Protein AF-A0A117LBX9-F1 (afdb_monomer_lite)

InterPro domains:
  IPR002033 Sec-independent periplasmic protein translocase TatC [PF00902] (20-161)
  IPR002033 Sec-independent periplasmic protein translocase TatC [PR01840] (97-123)
  IPR002033 Sec-independent periplasmic protein translocase TatC [PR01840] (148-161)
  IPR002033 Sec-independent periplasmic protein translocase TatC [PTHR30371] (17-161)

Organism: NCBI:txid1741

Foldseek 3Di:
DLVVLLVVVVVVVVVVCVVCVVVVVVVLVVQLVVQLVCVVVVVVVVCVVLVADADAPDPCQVVVLSNLLSVLVSCLVCVLVVLLVVLVNVCSNVVDDPVVSVVCSVVLNVQLVVQLVCLVPPVVSVVVVVVCVPDDPVDHDHHHSNNSSVSSSCSSVVSND

Radius of gyration: 20.51 Å; chains: 1; bounding box: 48×33×65 Å

Structure (mmCIF, N/CA/C/O backbone):
data_AF-A0A117LBX9-F1
#
_entry.id   AF-A0A117LBX9-F1
#
loop_
_atom_site.group_PDB
_atom_site.id
_atom_site.type_symbol
_atom_site.label_atom_id
_atom_site.label_alt_id
_atom_site.label_comp_id
_atom_site.label_asym_id
_atom_site.label_entity_id
_atom_site.label_seq_id
_atom_site.pdbx_PDB_ins_code
_atom_site.Cartn_x
_atom_site.Cartn_y
_atom_site.Cartn_z
_atom_site.occupancy
_atom_site.B_iso_or_equiv
_atom_site.auth_seq_id
_atom_site.auth_comp_id
_atom_site.auth_asym_id
_atom_site.auth_atom_id
_atom_site.pdbx_PDB_model_num
ATOM 1 N N . MET A 1 1 ? -15.954 19.056 31.263 1.00 54.53 1 MET A N 1
ATOM 2 C CA . MET A 1 1 ? -16.471 17.665 31.176 1.00 54.53 1 MET A CA 1
ATOM 3 C C . MET A 1 1 ? -15.780 16.839 30.076 1.00 54.53 1 MET A C 1
ATOM 5 O O . MET A 1 1 ? -15.466 15.684 30.331 1.00 54.53 1 MET A O 1
ATOM 9 N N . TYR A 1 2 ? -15.452 17.418 28.910 1.00 56.75 2 TYR A N 1
ATOM 10 C CA . TYR A 1 2 ? -14.722 16.745 27.813 1.00 56.75 2 TYR A CA 1
ATOM 11 C C . TYR A 1 2 ? -13.275 16.327 28.145 1.00 56.75 2 TYR A C 1
ATOM 13 O O . TYR A 1 2 ? -12.851 15.227 27.800 1.00 56.75 2 TYR A O 1
ATOM 21 N N . THR A 1 3 ? -12.533 17.148 28.891 1.00 60.56 3 THR A N 1
ATOM 22 C CA . THR A 1 3 ? -11.113 16.913 29.222 1.00 60.56 3 THR A CA 1
ATOM 23 C C . THR A 1 3 ? -10.873 15.650 30.059 1.00 60.56 3 THR A C 1
ATOM 25 O O . THR A 1 3 ? -9.915 14.920 29.816 1.00 60.56 3 THR A O 1
ATOM 28 N N . LYS A 1 4 ? -11.779 15.322 30.992 1.00 65.31 4 LYS A N 1
ATOM 29 C CA . LYS A 1 4 ? -11.697 14.086 31.796 1.00 65.31 4 LYS A CA 1
ATO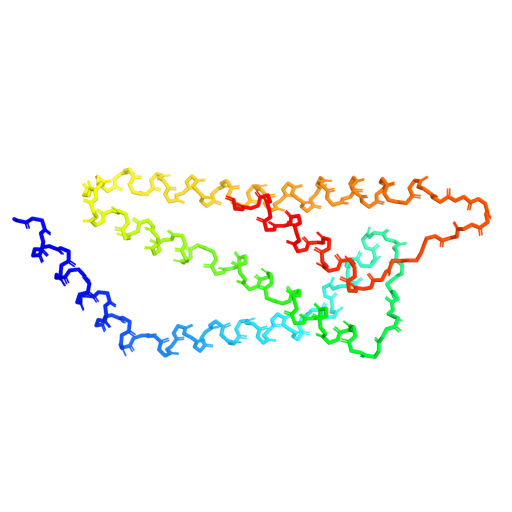M 30 C C . LYS A 1 4 ? -11.958 12.822 30.964 1.00 65.31 4 LYS A C 1
ATOM 32 O O . LYS A 1 4 ? -11.272 11.825 31.162 1.00 65.31 4 LYS A O 1
ATOM 37 N N . LYS A 1 5 ? -12.886 12.874 29.998 1.00 65.12 5 LYS A N 1
ATOM 38 C CA . LYS A 1 5 ? -13.169 11.761 29.069 1.00 65.12 5 LYS A CA 1
ATOM 39 C C . LYS A 1 5 ? -11.981 11.469 28.145 1.00 65.12 5 LYS A C 1
ATOM 41 O O . LYS A 1 5 ? -11.624 10.308 27.960 1.00 65.12 5 LYS A O 1
ATOM 46 N N . ILE A 1 6 ? -11.337 12.518 27.629 1.00 63.75 6 ILE A N 1
ATOM 47 C CA . ILE A 1 6 ? -10.141 12.413 26.778 1.00 63.75 6 ILE A CA 1
ATOM 48 C C . ILE A 1 6 ? -8.962 11.822 27.567 1.00 63.75 6 ILE A C 1
ATOM 50 O O . ILE A 1 6 ? -8.313 10.893 27.096 1.00 63.75 6 ILE A O 1
ATOM 54 N N . ALA A 1 7 ? -8.728 12.282 28.800 1.00 69.69 7 ALA A N 1
ATOM 55 C CA . ALA A 1 7 ? -7.661 11.752 29.652 1.00 69.69 7 ALA A CA 1
ATOM 56 C C . ALA A 1 7 ? -7.882 10.276 30.037 1.00 69.69 7 ALA A C 1
ATOM 58 O O . ALA A 1 7 ? -6.943 9.481 30.044 1.00 69.69 7 ALA A O 1
ATOM 59 N N . GLN A 1 8 ? -9.125 9.885 30.331 1.00 68.00 8 GLN A N 1
ATOM 60 C CA . GLN A 1 8 ? -9.464 8.509 30.701 1.00 68.00 8 GLN A CA 1
ATOM 61 C C . GLN A 1 8 ? -9.344 7.543 29.515 1.00 68.00 8 GLN A C 1
ATOM 63 O O . GLN A 1 8 ? -8.858 6.424 29.671 1.00 68.00 8 GLN A O 1
ATOM 68 N N . SER A 1 9 ? -9.705 8.007 28.323 1.00 60.06 9 SER A N 1
ATOM 69 C CA . SER A 1 9 ? -9.455 7.322 27.059 1.00 60.06 9 SER A CA 1
ATOM 70 C C . SER A 1 9 ? -7.975 7.141 26.755 1.00 60.06 9 SER A C 1
ATOM 72 O O . SER A 1 9 ? -7.548 6.022 26.490 1.00 60.06 9 SER A O 1
ATOM 74 N N . LEU A 1 10 ? -7.189 8.222 26.833 1.00 69.06 10 LEU A N 1
ATOM 75 C CA . LEU A 1 10 ? -5.745 8.179 26.611 1.00 69.06 10 LEU A CA 1
ATOM 76 C C . LEU A 1 10 ? -5.097 7.174 27.557 1.00 69.06 10 LEU A C 1
ATOM 78 O O . LEU A 1 10 ? -4.270 6.377 27.130 1.00 69.06 10 LEU A O 1
ATOM 82 N N . LYS A 1 11 ? -5.537 7.146 28.819 1.00 68.62 11 LYS A N 1
ATOM 83 C CA . LYS A 1 11 ? -5.081 6.182 29.824 1.00 68.62 11 LYS A CA 1
ATOM 84 C C . LYS A 1 11 ? -5.503 4.744 29.493 1.00 68.62 11 LYS A C 1
ATOM 86 O O . LYS A 1 11 ? -4.710 3.825 29.691 1.00 68.62 11 LYS A O 1
ATOM 91 N N . TYR A 1 12 ? -6.708 4.531 28.962 1.00 67.00 12 TYR A N 1
ATOM 92 C CA . TYR A 1 12 ? -7.168 3.213 28.507 1.00 67.00 12 TYR A CA 1
ATOM 93 C C . TYR A 1 12 ? -6.388 2.731 27.273 1.00 67.00 12 TYR A C 1
ATOM 95 O O . TYR A 1 12 ? -5.887 1.612 27.264 1.00 67.00 12 TYR A O 1
ATOM 103 N N . LEU A 1 13 ? -6.182 3.595 26.277 1.00 64.31 13 LEU A N 1
ATOM 104 C CA . LEU A 1 13 ? -5.343 3.335 25.103 1.00 64.31 13 LEU A CA 1
ATOM 105 C C . LEU A 1 13 ? -3.898 3.008 25.500 1.00 64.31 13 LEU A C 1
ATOM 107 O O . LEU A 1 13 ? -3.370 1.994 25.051 1.00 64.31 13 LEU A O 1
ATOM 111 N N . LEU A 1 14 ? -3.294 3.796 26.397 1.00 69.00 14 LEU A N 1
ATOM 112 C CA . LEU A 1 14 ? -1.942 3.566 26.925 1.00 69.00 14 LEU A CA 1
ATOM 113 C C . LEU A 1 14 ? -1.822 2.239 27.673 1.00 69.00 14 LEU A C 1
ATOM 115 O O . LEU A 1 14 ? -0.844 1.520 27.491 1.00 69.00 14 LEU A O 1
ATOM 119 N N . THR A 1 15 ? -2.795 1.893 28.518 1.00 64.38 15 THR A N 1
ATOM 120 C CA . THR A 1 15 ? -2.762 0.643 29.299 1.00 64.38 15 THR A CA 1
ATOM 121 C C . THR A 1 15 ? -3.036 -0.590 28.439 1.00 64.38 15 THR A C 1
ATOM 123 O O . THR A 1 15 ? -2.386 -1.620 28.635 1.00 64.38 15 THR A O 1
ATOM 126 N N . PHE A 1 16 ? -3.925 -0.480 27.448 1.00 62.28 16 PHE A N 1
ATOM 127 C CA . PHE A 1 16 ? -4.193 -1.534 26.469 1.00 62.28 16 PHE A CA 1
ATOM 128 C C . PHE A 1 16 ? -2.976 -1.778 25.567 1.00 62.28 16 PHE A C 1
ATOM 130 O O . PHE A 1 16 ? -2.567 -2.928 25.375 1.00 62.28 16 PHE A O 1
ATOM 137 N N . TRP A 1 17 ? -2.327 -0.701 25.106 1.00 62.88 17 TRP A N 1
ATOM 138 C CA . TRP A 1 17 ? -1.042 -0.779 24.413 1.00 62.88 17 TRP A CA 1
ATOM 139 C C . TRP A 1 17 ? 0.036 -1.389 25.313 1.00 62.88 17 TRP A C 1
ATOM 141 O O . TRP A 1 17 ? 0.691 -2.330 24.897 1.00 62.88 17 TRP A O 1
ATOM 151 N N . LYS A 1 18 ? 0.198 -0.983 26.574 1.00 68.38 18 LYS A N 1
ATOM 152 C CA . LYS A 1 18 ? 1.304 -1.483 27.416 1.00 68.38 18 LYS A CA 1
ATOM 153 C C . LYS A 1 18 ? 1.309 -3.010 27.621 1.00 68.38 18 LYS A C 1
ATOM 155 O O . LYS A 1 18 ? 2.381 -3.589 27.751 1.00 68.38 18 LYS A O 1
ATOM 160 N N . LYS A 1 19 ? 0.139 -3.668 27.634 1.00 67.38 19 LYS A N 1
ATOM 161 C CA . LYS A 1 19 ? 0.033 -5.134 27.808 1.00 67.38 19 LYS A CA 1
ATOM 162 C C . LYS A 1 19 ? 0.061 -5.937 26.504 1.00 67.38 19 LYS A C 1
ATOM 164 O O . LYS A 1 19 ? 0.582 -7.046 26.512 1.00 67.38 19 LYS A O 1
ATOM 169 N N . LYS A 1 20 ? -0.509 -5.426 25.405 1.00 75.38 20 LYS A N 1
ATOM 170 C CA . LYS A 1 20 ? -0.600 -6.162 24.124 1.00 75.38 20 LYS A CA 1
ATOM 171 C C . LYS A 1 20 ? 0.299 -5.616 23.011 1.00 75.38 20 LYS A C 1
ATOM 173 O O . LYS A 1 20 ? 0.433 -6.282 21.991 1.00 75.38 20 LYS A O 1
ATOM 178 N N . SER A 1 21 ? 0.942 -4.463 23.204 1.00 76.38 21 SER A N 1
ATOM 179 C CA . SER A 1 21 ? 1.820 -3.826 22.207 1.00 76.38 21 SER A CA 1
ATOM 180 C C . SER A 1 21 ? 2.939 -4.757 21.772 1.00 76.38 21 SER A C 1
ATOM 182 O O . SER A 1 21 ? 3.157 -4.899 20.579 1.00 76.38 21 SER A O 1
ATOM 184 N N . PHE A 1 22 ? 3.574 -5.474 22.704 1.00 82.94 22 PHE A N 1
ATOM 185 C CA . PHE A 1 22 ? 4.650 -6.398 22.350 1.00 82.94 22 PHE A CA 1
ATOM 186 C C . PHE A 1 22 ? 4.182 -7.507 21.394 1.00 82.94 22 PHE A C 1
ATOM 188 O O . PHE A 1 22 ? 4.845 -7.777 20.400 1.00 82.94 22 PHE A O 1
ATOM 195 N N . LEU A 1 23 ? 3.004 -8.095 21.639 1.00 86.25 23 LEU A N 1
ATOM 196 C CA . LEU A 1 23 ? 2.432 -9.131 20.770 1.00 86.25 23 LEU A CA 1
ATOM 197 C C . LEU A 1 23 ? 2.026 -8.574 19.400 1.00 86.25 23 LEU A C 1
ATOM 199 O O . LEU A 1 23 ? 2.263 -9.217 18.384 1.00 86.25 23 LEU A O 1
ATOM 203 N N . ILE A 1 24 ? 1.433 -7.378 19.368 1.00 87.19 24 ILE A N 1
ATOM 204 C CA . ILE A 1 24 ? 1.018 -6.708 18.127 1.00 87.19 24 ILE A CA 1
ATOM 205 C C . ILE A 1 24 ? 2.245 -6.333 17.285 1.00 87.19 24 ILE A C 1
ATOM 207 O O . ILE A 1 24 ? 2.277 -6.586 16.084 1.00 87.19 24 ILE A O 1
ATOM 211 N N . LEU A 1 25 ? 3.277 -5.782 17.924 1.00 88.50 25 LEU A N 1
ATOM 212 C CA . LEU A 1 25 ? 4.541 -5.435 17.287 1.00 88.50 25 LEU A CA 1
ATOM 213 C C . LEU A 1 25 ? 5.230 -6.687 16.733 1.00 88.50 25 LEU A C 1
ATOM 215 O O . LEU A 1 25 ? 5.642 -6.696 15.577 1.00 88.50 25 LEU A O 1
ATOM 219 N N . PHE A 1 26 ? 5.301 -7.758 17.527 1.00 92.38 26 PHE A N 1
ATOM 220 C CA . PHE A 1 26 ? 5.864 -9.034 17.093 1.00 92.38 26 PHE A CA 1
ATOM 221 C C . PHE A 1 26 ? 5.096 -9.622 15.903 1.00 92.38 26 PHE A C 1
ATOM 223 O O . PHE A 1 26 ? 5.712 -10.085 14.946 1.00 92.38 26 PHE A O 1
ATOM 230 N N . PHE A 1 27 ? 3.762 -9.548 15.918 1.00 93.06 27 PHE A N 1
ATOM 231 C CA . PHE A 1 27 ? 2.928 -9.976 14.797 1.00 93.06 27 PHE A CA 1
ATOM 232 C C . PHE A 1 27 ? 3.233 -9.183 13.518 1.00 93.06 27 PHE A C 1
ATOM 234 O O . PHE A 1 27 ? 3.443 -9.786 12.469 1.00 93.06 27 PHE A O 1
ATOM 241 N N . PHE A 1 28 ? 3.332 -7.852 13.597 1.00 92.75 28 PHE A N 1
ATOM 242 C CA . PHE A 1 28 ? 3.662 -7.020 12.434 1.00 92.75 28 PHE A CA 1
ATOM 243 C C . PHE A 1 28 ? 5.079 -7.251 11.911 1.00 92.75 28 PHE A C 1
ATOM 245 O O . PHE A 1 28 ? 5.275 -7.300 10.700 1.00 92.75 28 PHE A O 1
ATOM 252 N N . ILE A 1 29 ? 6.052 -7.446 12.802 1.00 94.69 29 ILE A N 1
ATOM 253 C CA . ILE A 1 29 ? 7.430 -7.783 12.425 1.00 94.69 29 ILE A CA 1
ATOM 254 C C . ILE A 1 29 ? 7.477 -9.150 11.739 1.00 94.69 29 ILE A C 1
ATOM 256 O O . ILE A 1 29 ? 8.090 -9.282 10.683 1.00 94.69 29 ILE A O 1
ATOM 260 N N . SER A 1 30 ? 6.794 -10.150 12.296 1.00 95.69 30 SER A N 1
ATOM 261 C CA . SER A 1 30 ? 6.698 -11.488 11.705 1.00 95.69 30 SER A CA 1
ATOM 262 C C . SER A 1 30 ? 6.063 -11.444 10.311 1.00 95.69 30 SER A C 1
ATOM 264 O O . SER A 1 30 ? 6.598 -12.010 9.359 1.00 95.69 30 SER A O 1
ATOM 266 N N . LEU A 1 31 ? 4.975 -10.686 10.159 1.00 96.06 31 LEU A N 1
ATOM 267 C CA . LEU A 1 31 ? 4.284 -10.492 8.887 1.00 96.06 31 LEU A CA 1
ATOM 268 C C . LEU A 1 31 ? 5.164 -9.767 7.855 1.00 96.06 31 LEU A C 1
ATOM 270 O O . LEU A 1 31 ? 5.229 -10.187 6.700 1.00 96.06 31 LEU A O 1
ATOM 274 N N . TYR A 1 32 ? 5.909 -8.745 8.283 1.00 96.62 32 TYR A N 1
ATOM 275 C CA . TYR A 1 32 ? 6.889 -8.055 7.444 1.00 96.62 32 TYR A CA 1
ATOM 276 C C . TYR A 1 32 ? 8.005 -8.984 6.960 1.00 96.62 32 TYR A C 1
ATOM 278 O O . TYR A 1 32 ? 8.328 -8.990 5.772 1.00 96.62 32 TYR A O 1
ATOM 286 N N . ILE A 1 33 ? 8.566 -9.802 7.855 1.00 96.88 33 ILE A N 1
ATOM 287 C CA . ILE A 1 33 ? 9.603 -10.785 7.514 1.00 96.88 33 ILE A CA 1
ATOM 288 C C . ILE A 1 33 ? 9.046 -11.836 6.544 1.00 96.88 33 ILE A C 1
ATOM 290 O O . ILE A 1 33 ? 9.710 -12.177 5.565 1.00 96.88 33 ILE A O 1
ATOM 294 N N . GLY A 1 34 ? 7.812 -12.299 6.762 1.00 96.25 34 GLY A N 1
ATOM 295 C CA . GLY A 1 34 ? 7.119 -13.209 5.849 1.00 96.25 34 GLY A CA 1
ATOM 296 C C . GLY A 1 34 ? 6.992 -12.629 4.439 1.00 96.25 34 GLY A C 1
ATOM 297 O O . GLY A 1 34 ? 7.351 -13.289 3.464 1.00 96.25 34 GLY A O 1
ATOM 298 N N . PHE A 1 35 ? 6.570 -11.367 4.315 1.00 96.62 35 PHE A N 1
ATOM 299 C CA . PHE A 1 35 ? 6.506 -10.698 3.013 1.00 96.62 35 PHE A CA 1
ATOM 300 C C . PHE A 1 35 ? 7.875 -10.411 2.404 1.00 96.62 35 PHE A C 1
ATOM 302 O O . PHE A 1 35 ? 8.010 -10.457 1.184 1.00 96.62 35 PHE A O 1
ATOM 309 N N . PHE A 1 36 ? 8.896 -10.146 3.217 1.00 96.50 36 PHE A N 1
ATOM 310 C CA . PHE A 1 36 ? 10.264 -9.987 2.732 1.00 96.50 36 PHE A CA 1
ATOM 311 C C . PHE A 1 36 ? 10.774 -11.280 2.085 1.00 96.50 36 PHE A C 1
ATOM 313 O O . PHE A 1 36 ? 11.257 -11.249 0.954 1.00 96.50 36 PHE A O 1
ATOM 320 N N . LEU A 1 37 ? 10.566 -12.426 2.738 1.00 95.12 37 LEU A N 1
ATOM 321 C CA . LEU A 1 37 ? 10.902 -13.750 2.198 1.00 95.12 37 LEU A CA 1
ATOM 322 C C . LEU A 1 37 ? 10.073 -14.108 0.953 1.00 95.12 37 LEU A C 1
ATOM 324 O O . LEU A 1 37 ? 10.581 -14.751 0.037 1.00 95.12 37 LEU A O 1
ATOM 328 N N . ALA A 1 38 ? 8.811 -13.673 0.898 1.00 94.69 38 ALA A N 1
ATOM 329 C CA . ALA A 1 38 ? 7.927 -13.893 -0.247 1.00 94.69 38 ALA A CA 1
ATOM 330 C C . ALA A 1 38 ? 8.195 -12.937 -1.427 1.00 94.69 38 ALA A C 1
ATOM 332 O O . ALA A 1 38 ? 7.840 -13.250 -2.565 1.00 94.69 38 ALA A O 1
ATOM 333 N N . SER A 1 39 ? 8.821 -11.782 -1.181 1.00 92.88 39 SER A N 1
ATOM 334 C CA . SER A 1 39 ? 9.035 -10.732 -2.182 1.00 92.88 39 SER A CA 1
ATOM 335 C C . SER A 1 39 ? 9.701 -11.199 -3.485 1.00 92.88 39 SER A C 1
ATOM 337 O O . SER A 1 39 ? 9.157 -10.847 -4.535 1.00 92.88 39 SER A O 1
ATOM 339 N N . PRO A 1 40 ? 10.775 -12.025 -3.504 1.00 92.25 40 PRO A N 1
ATOM 340 C CA . PRO A 1 40 ? 11.352 -12.495 -4.765 1.00 92.25 40 PRO A CA 1
ATOM 341 C C . PRO A 1 40 ? 10.366 -13.340 -5.584 1.00 92.25 40 PRO A C 1
ATOM 343 O O . PRO A 1 40 ? 10.309 -13.198 -6.803 1.00 92.25 40 PRO A O 1
ATOM 346 N N . TYR A 1 41 ? 9.542 -14.168 -4.935 1.00 93.31 41 TYR A N 1
ATOM 347 C CA . TYR A 1 41 ? 8.544 -15.002 -5.613 1.00 93.31 41 TYR A CA 1
ATOM 348 C C . TYR A 1 41 ? 7.421 -14.159 -6.220 1.00 93.31 41 TYR A C 1
ATOM 350 O O . TYR A 1 41 ? 7.026 -14.375 -7.365 1.00 93.31 41 TYR A O 1
ATOM 358 N N . ILE A 1 42 ? 6.938 -13.165 -5.470 1.00 92.31 42 ILE A N 1
ATOM 359 C CA . ILE A 1 42 ? 5.877 -12.259 -5.926 1.00 92.31 42 ILE A CA 1
ATOM 360 C C . ILE A 1 42 ? 6.386 -11.384 -7.076 1.00 92.31 42 ILE A C 1
ATOM 362 O O . ILE A 1 42 ? 5.697 -11.220 -8.080 1.00 92.31 42 ILE A O 1
ATOM 366 N N . LEU A 1 43 ? 7.601 -10.846 -6.970 1.00 91.56 43 LEU A N 1
ATOM 367 C CA . LEU A 1 43 ? 8.194 -10.031 -8.030 1.00 91.56 43 LEU A CA 1
ATOM 368 C C . LEU A 1 43 ? 8.472 -10.861 -9.287 1.00 91.56 43 LEU A C 1
ATOM 370 O O . LEU A 1 43 ? 8.208 -10.377 -10.384 1.00 91.56 43 LEU A O 1
ATOM 374 N N . ASN A 1 44 ? 8.891 -12.122 -9.151 1.00 92.00 44 ASN A N 1
ATOM 375 C CA . ASN A 1 44 ? 9.007 -13.032 -10.291 1.00 92.00 44 ASN A CA 1
ATOM 376 C C . ASN A 1 44 ? 7.641 -13.303 -10.953 1.00 92.00 44 ASN A C 1
ATOM 378 O O . ASN A 1 44 ? 7.517 -13.283 -12.176 1.00 92.00 44 ASN A O 1
ATOM 382 N N . PHE A 1 45 ? 6.580 -13.478 -10.163 1.00 91.19 45 PHE A N 1
ATOM 383 C CA . PHE A 1 45 ? 5.219 -13.595 -10.695 1.00 91.19 45 PHE A CA 1
ATOM 384 C C . PHE A 1 45 ? 4.783 -12.334 -11.468 1.00 91.19 45 PHE A C 1
ATOM 386 O O . PHE A 1 45 ? 4.220 -12.430 -12.564 1.00 91.19 45 PHE A O 1
ATOM 393 N N . LEU A 1 46 ? 5.093 -11.140 -10.949 1.00 88.75 46 LEU A N 1
ATOM 394 C CA . LEU A 1 46 ? 4.828 -9.875 -11.646 1.00 88.75 46 LEU A CA 1
ATOM 395 C C . LEU A 1 46 ? 5.656 -9.744 -12.931 1.00 88.75 46 LEU A C 1
ATOM 397 O O . LEU A 1 46 ? 5.136 -9.264 -13.937 1.00 88.75 46 LEU A O 1
ATOM 401 N N . GLN A 1 47 ? 6.897 -10.234 -12.930 1.00 89.12 47 GLN A N 1
ATOM 402 C CA . GLN A 1 47 ? 7.760 -10.276 -14.110 1.00 89.12 47 GLN A CA 1
ATOM 403 C C . GLN A 1 47 ? 7.091 -11.035 -15.267 1.00 89.12 47 GLN A C 1
ATOM 405 O O . GLN A 1 47 ? 7.032 -10.544 -16.397 1.00 89.12 47 GLN A O 1
ATOM 410 N N . HIS A 1 48 ? 6.522 -12.208 -14.974 1.00 87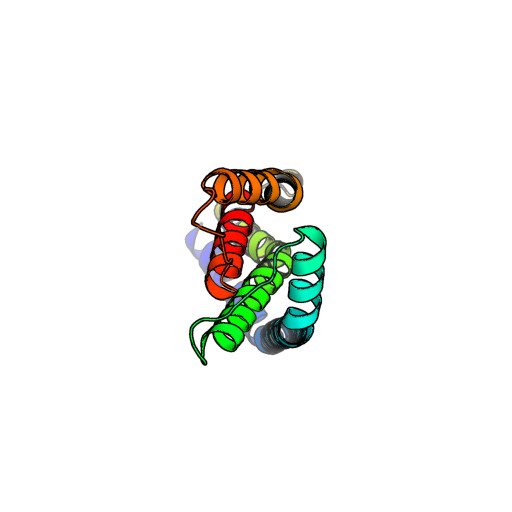.62 48 HIS A N 1
ATOM 411 C CA . HIS A 1 48 ? 5.779 -13.003 -15.954 1.00 87.62 48 HIS A CA 1
ATOM 412 C C . HIS A 1 48 ? 4.476 -12.330 -16.393 1.00 87.62 48 HIS A C 1
ATOM 414 O O . HIS A 1 48 ? 4.157 -12.338 -17.581 1.00 87.62 48 HIS A O 1
ATOM 420 N N . THR A 1 49 ? 3.758 -11.709 -15.457 1.00 87.25 49 THR A N 1
ATOM 421 C CA . THR A 1 49 ? 2.475 -11.039 -15.726 1.00 87.25 49 THR A CA 1
ATOM 422 C C . THR A 1 49 ? 2.631 -9.877 -16.710 1.00 87.25 49 THR A C 1
ATOM 424 O O . THR A 1 49 ? 1.816 -9.718 -17.616 1.00 87.25 49 THR A O 1
ATOM 427 N N . TYR A 1 50 ? 3.693 -9.081 -16.567 1.00 83.56 50 TYR A N 1
ATOM 428 C CA . TYR A 1 50 ? 3.950 -7.930 -17.439 1.00 83.56 50 TYR A CA 1
ATOM 429 C C . TYR A 1 50 ? 4.851 -8.252 -18.640 1.00 83.56 50 TYR A C 1
ATOM 431 O O . TYR A 1 50 ? 5.064 -7.384 -19.486 1.00 83.56 50 TYR A O 1
ATOM 439 N N . GLN A 1 51 ? 5.366 -9.485 -18.739 1.00 83.75 51 GLN A N 1
ATOM 440 C CA . GLN A 1 51 ? 6.310 -9.923 -19.777 1.00 83.75 51 GLN A CA 1
ATOM 441 C C . GLN A 1 51 ? 7.560 -9.028 -19.891 1.00 83.75 51 GLN A C 1
ATOM 443 O O . GLN A 1 51 ? 8.134 -8.884 -20.968 1.00 83.75 51 GLN A O 1
ATOM 448 N N . GLN A 1 52 ? 7.990 -8.414 -18.787 1.00 83.06 52 GLN A N 1
ATOM 449 C CA . GLN A 1 52 ? 9.161 -7.535 -18.746 1.00 83.06 52 GLN A CA 1
ATOM 450 C C . GLN A 1 52 ? 10.223 -8.148 -17.857 1.00 83.06 52 GLN A C 1
ATOM 452 O O . GLN A 1 52 ? 9.900 -8.581 -16.762 1.00 83.06 52 GLN A O 1
ATOM 457 N N . LYS A 1 53 ? 11.485 -8.168 -18.290 1.00 85.56 53 LYS A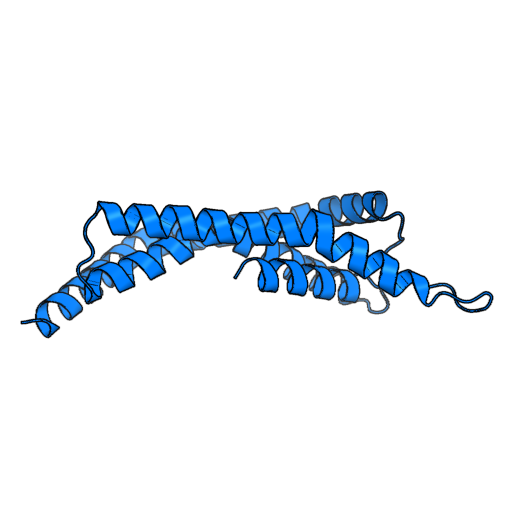 N 1
ATOM 458 C CA . LYS A 1 53 ? 12.591 -8.623 -17.436 1.00 85.56 53 LYS A CA 1
ATOM 459 C C . LYS A 1 53 ? 13.004 -7.496 -16.497 1.00 85.56 53 LYS A C 1
ATOM 461 O O . LYS A 1 53 ? 13.285 -6.391 -16.958 1.00 85.56 53 LYS A O 1
ATOM 466 N N . PHE A 1 54 ? 13.075 -7.787 -15.201 1.00 88.75 54 PHE A N 1
ATOM 467 C CA . PHE A 1 54 ? 13.628 -6.844 -14.237 1.00 88.75 54 PHE A CA 1
ATOM 468 C C . PHE A 1 54 ? 15.145 -6.976 -14.187 1.00 88.75 54 PHE A C 1
ATOM 470 O O . PHE A 1 54 ? 15.685 -8.071 -14.033 1.00 88.75 54 PHE A O 1
ATOM 477 N N . VAL A 1 55 ? 15.824 -5.842 -14.313 1.00 90.38 55 VAL A N 1
ATOM 478 C CA . VAL A 1 55 ? 17.279 -5.722 -14.169 1.00 90.38 55 VAL A CA 1
ATOM 479 C C . VAL A 1 55 ? 17.605 -4.854 -12.963 1.00 90.38 55 VAL A C 1
ATOM 481 O O . VAL A 1 55 ? 16.774 -4.084 -12.489 1.00 90.38 55 VAL A O 1
ATOM 484 N N . PHE A 1 56 ? 18.812 -4.986 -12.436 1.00 90.62 56 PHE A N 1
ATOM 485 C CA . PHE A 1 56 ? 19.320 -4.126 -11.375 1.00 90.62 56 PHE A CA 1
ATOM 486 C C . PHE A 1 56 ? 20.617 -3.478 -11.848 1.00 90.62 56 PHE A C 1
ATOM 488 O O . PHE A 1 56 ? 21.434 -4.114 -12.513 1.00 90.62 56 PHE A O 1
ATOM 495 N N . TYR A 1 57 ? 20.792 -2.208 -11.509 1.00 89.62 57 TYR A N 1
ATOM 496 C CA . TYR A 1 57 ? 21.959 -1.410 -11.879 1.00 89.62 57 TYR A CA 1
ATOM 497 C C . TYR A 1 57 ? 22.937 -1.253 -10.712 1.00 89.62 57 TYR A C 1
ATOM 499 O O . TYR A 1 57 ? 24.102 -0.931 -10.921 1.00 89.62 57 TYR A O 1
ATOM 507 N N . SER A 1 58 ? 22.478 -1.493 -9.480 1.00 91.25 58 SER A N 1
ATOM 508 C CA . SER A 1 58 ? 23.301 -1.437 -8.267 1.00 91.25 58 SER A CA 1
ATOM 509 C C . SER A 1 58 ? 23.213 -2.730 -7.460 1.00 91.25 58 SER A C 1
ATOM 511 O O . SER A 1 58 ? 22.155 -3.351 -7.376 1.00 91.25 58 SER A O 1
ATOM 513 N N . LEU A 1 59 ? 24.299 -3.089 -6.768 1.00 88.62 59 LEU A N 1
ATOM 514 C CA . LEU A 1 59 ? 24.345 -4.262 -5.880 1.00 88.62 59 LEU A CA 1
ATOM 515 C C . LEU A 1 59 ? 23.331 -4.183 -4.725 1.00 88.62 59 LEU A C 1
ATOM 517 O O . LEU A 1 59 ? 22.815 -5.202 -4.274 1.00 88.62 59 LEU A O 1
ATOM 521 N N . SER A 1 60 ? 23.026 -2.974 -4.24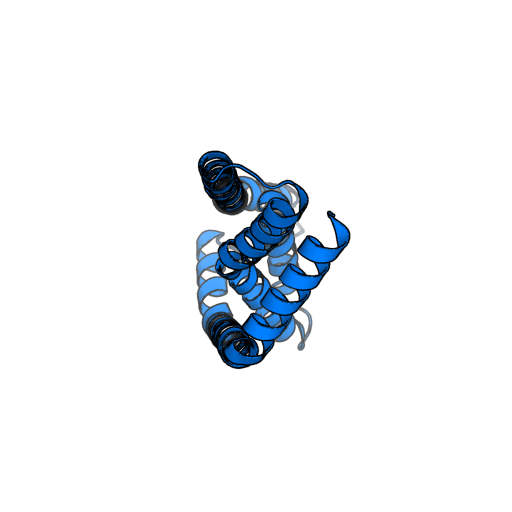7 1.00 91.38 60 SER A N 1
ATOM 522 C CA . SER A 1 60 ? 22.072 -2.731 -3.156 1.00 91.38 60 SER A CA 1
ATOM 523 C C . SER A 1 60 ? 20.609 -2.683 -3.611 1.00 91.38 60 SER A C 1
ATOM 525 O O . SER A 1 60 ? 19.692 -2.689 -2.782 1.00 91.38 60 SER A O 1
ATOM 527 N N . GLU A 1 61 ? 20.358 -2.628 -4.919 1.00 90.31 61 GLU A N 1
ATOM 528 C CA . GLU A 1 61 ? 19.024 -2.398 -5.468 1.00 90.31 61 GLU A CA 1
ATOM 529 C C . GLU A 1 61 ? 18.043 -3.545 -5.178 1.00 90.31 61 GLU A C 1
ATOM 531 O O . GLU A 1 61 ? 16.933 -3.249 -4.732 1.00 90.31 61 GLU A O 1
ATOM 536 N N . PRO A 1 62 ? 18.407 -4.837 -5.309 1.00 92.56 62 PRO A N 1
ATOM 537 C CA . PRO A 1 62 ? 17.488 -5.925 -4.976 1.00 92.56 62 PRO A CA 1
ATOM 538 C C . PRO A 1 62 ? 17.057 -5.908 -3.507 1.00 92.56 62 PRO A C 1
ATOM 540 O O . PRO A 1 62 ? 15.868 -5.972 -3.211 1.00 92.56 62 PRO A O 1
ATOM 543 N N . ILE A 1 63 ? 18.007 -5.725 -2.584 1.00 93.94 63 ILE A N 1
ATOM 544 C CA . ILE A 1 63 ? 17.730 -5.708 -1.140 1.00 93.94 63 ILE A CA 1
ATOM 545 C C . ILE A 1 63 ? 16.794 -4.547 -0.789 1.00 93.94 63 ILE A C 1
ATOM 547 O O . ILE A 1 63 ? 15.783 -4.742 -0.116 1.00 93.94 63 ILE A O 1
ATOM 551 N N . THR A 1 64 ? 17.091 -3.339 -1.273 1.00 94.44 64 THR A N 1
ATOM 552 C CA . THR A 1 64 ? 16.249 -2.158 -1.012 1.00 94.44 64 THR A CA 1
ATOM 553 C C . THR A 1 64 ? 14.866 -2.273 -1.649 1.00 94.44 64 THR A C 1
ATOM 555 O O . THR A 1 64 ? 13.880 -1.838 -1.051 1.00 94.44 64 THR A O 1
ATOM 558 N N . SER A 1 65 ? 14.770 -2.903 -2.820 1.00 95.50 65 SER A N 1
ATOM 559 C CA . SER A 1 65 ? 13.500 -3.190 -3.493 1.00 95.50 65 SER A CA 1
ATOM 560 C C . SER A 1 65 ? 12.655 -4.170 -2.686 1.00 95.50 65 SER A C 1
ATOM 562 O O . SER A 1 65 ? 11.480 -3.906 -2.448 1.00 95.50 65 SER A O 1
ATOM 564 N N . PHE A 1 66 ? 13.249 -5.258 -2.195 1.00 95.38 66 PHE A N 1
ATOM 565 C CA . PHE A 1 66 ? 12.549 -6.246 -1.374 1.00 95.38 66 PHE A CA 1
ATOM 566 C C . PHE A 1 66 ? 12.048 -5.651 -0.059 1.00 95.38 66 PHE A C 1
ATOM 568 O O . PHE A 1 66 ? 10.885 -5.854 0.276 1.00 95.38 66 PHE A O 1
ATOM 575 N N . LEU A 1 67 ? 12.872 -4.851 0.629 1.00 95.75 67 LEU A N 1
ATOM 576 C CA . LEU A 1 67 ? 12.474 -4.151 1.859 1.00 95.75 67 LEU A CA 1
ATOM 577 C C . LEU A 1 67 ? 11.291 -3.200 1.624 1.00 95.75 67 LEU A C 1
ATOM 579 O O . LEU A 1 67 ? 10.327 -3.192 2.387 1.00 95.75 67 LEU A O 1
ATOM 583 N N . LYS A 1 68 ? 11.337 -2.396 0.553 1.00 95.50 68 LYS A N 1
ATOM 584 C CA . LYS A 1 68 ? 10.238 -1.480 0.210 1.00 95.50 68 LYS A CA 1
ATOM 585 C C . LYS A 1 68 ? 8.973 -2.241 -0.162 1.00 95.50 68 LYS A C 1
ATOM 587 O O . LYS A 1 68 ? 7.896 -1.924 0.334 1.00 95.50 68 LYS A O 1
ATOM 592 N N . PHE A 1 69 ? 9.102 -3.252 -1.013 1.00 96.44 69 PHE A N 1
ATOM 593 C CA . PHE A 1 69 ? 7.971 -4.028 -1.498 1.00 96.44 69 PHE A CA 1
ATOM 594 C C . PHE A 1 69 ? 7.273 -4.778 -0.358 1.00 96.44 69 PHE A C 1
ATOM 596 O O . PHE A 1 69 ? 6.050 -4.701 -0.228 1.00 96.44 69 PHE A O 1
ATOM 603 N N . SER A 1 70 ? 8.038 -5.426 0.527 1.00 96.88 70 SER A N 1
ATOM 604 C CA . SER A 1 70 ? 7.477 -6.096 1.702 1.00 96.88 70 SER A CA 1
ATOM 605 C C . SER A 1 70 ? 6.813 -5.115 2.661 1.00 96.88 70 SER A C 1
ATOM 607 O O . SER A 1 70 ? 5.776 -5.448 3.236 1.00 96.88 70 SER A O 1
ATOM 609 N N . LEU A 1 71 ? 7.350 -3.898 2.803 1.00 96.19 71 LEU A N 1
ATOM 610 C CA . LEU A 1 71 ? 6.735 -2.844 3.609 1.00 96.19 71 LEU A CA 1
ATOM 611 C C . LEU A 1 71 ? 5.364 -2.466 3.053 1.00 96.19 71 LEU A C 1
ATOM 613 O O . LEU A 1 71 ? 4.400 -2.430 3.815 1.00 96.19 71 LEU A O 1
ATOM 617 N N . VAL A 1 72 ? 5.248 -2.242 1.743 1.00 96.38 72 VAL A N 1
ATOM 618 C CA . VAL A 1 72 ? 3.959 -1.898 1.121 1.00 96.38 72 VAL A CA 1
ATOM 619 C C . VAL A 1 72 ? 2.932 -3.006 1.329 1.00 96.38 72 VAL A C 1
ATOM 621 O O . VAL A 1 72 ? 1.837 -2.727 1.811 1.00 96.38 72 VAL A O 1
ATOM 624 N N . LEU A 1 73 ? 3.288 -4.264 1.054 1.00 96.06 73 LEU A N 1
ATOM 625 C CA . LEU A 1 73 ? 2.387 -5.402 1.282 1.00 96.06 73 LEU A CA 1
ATOM 626 C C . LEU A 1 73 ? 1.963 -5.519 2.750 1.00 96.06 73 LEU A C 1
ATOM 628 O O . LEU A 1 73 ? 0.797 -5.760 3.057 1.00 96.06 73 LEU A O 1
ATOM 632 N N . THR A 1 74 ? 2.902 -5.285 3.661 1.00 96.38 74 THR A N 1
ATOM 633 C CA . THR A 1 74 ? 2.636 -5.273 5.100 1.00 96.38 74 THR A CA 1
ATOM 634 C C . THR A 1 74 ? 1.639 -4.177 5.466 1.00 96.38 74 THR A C 1
ATOM 636 O O . THR A 1 74 ? 0.657 -4.449 6.153 1.00 96.38 74 THR A O 1
ATOM 639 N N . VAL A 1 75 ? 1.826 -2.955 4.961 1.00 95.25 75 VAL A N 1
ATOM 640 C CA . VAL A 1 75 ? 0.903 -1.834 5.191 1.00 95.25 75 VAL A CA 1
ATOM 641 C C . VAL A 1 75 ? -0.499 -2.153 4.671 1.00 95.25 75 VAL A C 1
ATOM 643 O O . VAL A 1 75 ? -1.465 -1.893 5.384 1.00 95.25 75 VAL A O 1
ATOM 646 N N . LEU A 1 76 ? -0.626 -2.778 3.496 1.00 95.75 76 LEU A N 1
ATOM 647 C CA . LEU A 1 76 ? -1.926 -3.183 2.944 1.00 95.75 76 LEU A CA 1
ATOM 648 C C . LEU A 1 76 ? -2.696 -4.142 3.863 1.00 95.75 76 LEU A C 1
ATOM 650 O O . LEU A 1 76 ? -3.917 -4.032 3.999 1.00 95.75 76 LEU A O 1
ATOM 654 N N . VAL A 1 77 ? -1.995 -5.087 4.494 1.00 95.81 77 VAL A N 1
ATOM 655 C CA . VAL A 1 77 ? -2.612 -6.057 5.413 1.00 95.81 77 VAL A CA 1
ATOM 656 C C . VAL A 1 77 ? -2.894 -5.439 6.781 1.00 95.81 77 VAL A C 1
ATOM 658 O O . VAL A 1 77 ? -3.881 -5.785 7.426 1.00 95.81 77 VAL A O 1
ATOM 661 N N . ILE A 1 78 ? -2.054 -4.507 7.231 1.00 94.94 78 ILE A N 1
ATOM 662 C CA . ILE A 1 78 ? -2.207 -3.833 8.527 1.00 94.94 78 ILE A CA 1
ATOM 663 C C . ILE A 1 78 ? -3.246 -2.700 8.463 1.00 94.94 78 ILE A C 1
ATOM 665 O O . ILE A 1 78 ? -3.810 -2.323 9.496 1.00 94.94 78 ILE A O 1
ATOM 669 N N . PHE A 1 79 ? -3.556 -2.177 7.274 1.00 95.25 79 PHE A N 1
ATOM 670 C CA . PHE A 1 79 ? -4.473 -1.053 7.083 1.00 95.25 79 PHE A CA 1
ATOM 671 C C . PHE A 1 79 ? -5.809 -1.176 7.845 1.00 95.25 79 PHE A C 1
ATOM 673 O O . PHE A 1 79 ? -6.158 -0.218 8.537 1.00 95.25 79 PHE A O 1
ATOM 680 N N . PRO A 1 80 ? -6.529 -2.320 7.859 1.00 94.62 80 PRO A N 1
ATOM 681 C CA . PRO A 1 80 ? -7.776 -2.460 8.614 1.00 94.62 80 PRO A CA 1
ATOM 682 C C . PRO A 1 80 ? -7.634 -2.193 10.106 1.00 94.62 80 PRO A C 1
ATOM 684 O O . PRO A 1 80 ? -8.557 -1.670 10.736 1.00 94.62 80 PRO A O 1
ATOM 687 N N . PHE A 1 81 ? -6.482 -2.547 10.672 1.00 92.94 81 PHE A N 1
ATOM 688 C CA . PHE A 1 81 ? -6.172 -2.314 12.073 1.00 92.94 81 PHE A CA 1
ATOM 689 C C . PHE A 1 81 ? -5.834 -0.842 12.332 1.00 92.94 81 PHE A C 1
ATOM 691 O O . PHE A 1 81 ? -6.365 -0.248 13.273 1.00 92.94 81 PHE A O 1
ATOM 698 N N . ILE A 1 82 ? -5.002 -0.230 11.478 1.00 91.81 82 ILE A N 1
ATOM 699 C CA . ILE A 1 82 ? -4.663 1.201 11.571 1.00 91.81 82 ILE A CA 1
ATOM 700 C C . ILE A 1 82 ? -5.924 2.054 11.422 1.00 91.81 82 ILE A C 1
ATOM 702 O O . ILE A 1 82 ? -6.182 2.934 12.244 1.00 91.81 82 ILE A O 1
ATOM 706 N N . PHE A 1 83 ? -6.745 1.760 10.418 1.00 94.69 83 PHE A N 1
ATOM 707 C CA . PHE A 1 83 ? -7.966 2.500 10.140 1.00 94.69 83 PHE A CA 1
ATOM 708 C C . PHE A 1 83 ? -8.979 2.377 11.281 1.00 94.69 83 PHE A C 1
ATOM 710 O O . PHE A 1 83 ? -9.566 3.377 11.694 1.00 94.69 83 PHE A O 1
ATOM 717 N N . TYR A 1 84 ? -9.118 1.182 11.870 1.00 92.38 84 TYR A N 1
ATOM 718 C CA . TYR A 1 84 ? -9.923 0.989 13.077 1.00 92.38 84 TYR A CA 1
ATOM 719 C C . TYR A 1 84 ? -9.427 1.864 14.232 1.00 92.38 84 TYR A C 1
ATOM 721 O O . TYR A 1 84 ? -10.232 2.492 14.921 1.00 92.38 84 TYR A O 1
ATOM 729 N N . LEU A 1 85 ? -8.110 1.929 14.447 1.00 90.19 85 LEU A N 1
ATOM 730 C CA . LEU A 1 85 ? -7.523 2.724 15.523 1.00 90.19 85 LEU A CA 1
ATOM 731 C C . LEU A 1 85 ? -7.782 4.226 15.326 1.00 90.19 85 LEU A C 1
ATOM 733 O O . LEU A 1 85 ? -8.165 4.901 16.285 1.00 90.19 85 LEU A O 1
ATOM 737 N N . ILE A 1 86 ? -7.641 4.726 14.094 1.00 89.81 86 ILE A N 1
ATOM 738 C CA . ILE A 1 86 ? -7.948 6.117 13.724 1.00 89.81 86 ILE A CA 1
ATOM 739 C C . ILE A 1 86 ? -9.432 6.415 13.963 1.00 89.81 86 ILE A C 1
ATOM 741 O O . ILE A 1 86 ? -9.771 7.370 14.664 1.00 89.81 86 ILE A O 1
ATOM 745 N N . LEU A 1 87 ? -10.331 5.570 13.452 1.00 91.25 87 LEU A N 1
ATOM 746 C CA . LEU A 1 87 ? -11.772 5.730 13.652 1.00 91.25 87 LEU A CA 1
ATOM 747 C C . LEU A 1 87 ? -12.165 5.655 15.125 1.00 91.25 87 LEU A C 1
ATOM 749 O O . LEU A 1 87 ? -13.036 6.403 15.561 1.00 91.25 87 LEU A O 1
ATOM 753 N N . ASN A 1 88 ? -11.537 4.781 15.910 1.00 87.19 88 ASN A N 1
ATOM 754 C CA . ASN A 1 88 ? -11.799 4.682 17.341 1.00 87.19 88 ASN A CA 1
ATOM 755 C C . ASN A 1 88 ? -11.339 5.943 18.087 1.00 87.19 88 ASN A C 1
ATOM 757 O O . ASN A 1 88 ? -12.048 6.417 18.974 1.00 87.19 88 ASN A O 1
ATOM 761 N N . ALA A 1 89 ? -10.201 6.525 17.697 1.00 84.44 89 ALA A N 1
ATOM 762 C CA . ALA A 1 89 ? -9.755 7.810 18.226 1.00 84.44 89 ALA A CA 1
ATOM 763 C C . ALA A 1 89 ? -10.746 8.940 17.885 1.00 84.44 89 ALA A C 1
ATOM 765 O O . ALA A 1 89 ? -11.101 9.724 18.765 1.00 84.44 89 ALA A O 1
ATOM 766 N N . LEU A 1 90 ? -11.270 8.978 16.654 1.00 86.25 90 LEU A N 1
ATOM 767 C CA . LEU A 1 90 ? -12.302 9.941 16.245 1.00 86.25 90 LEU A CA 1
ATOM 768 C C . LEU A 1 90 ? -13.621 9.730 16.997 1.00 86.25 90 LEU A C 1
ATOM 770 O O . LEU A 1 90 ? -14.202 10.680 17.520 1.00 86.25 90 LEU A O 1
ATOM 774 N N . ASN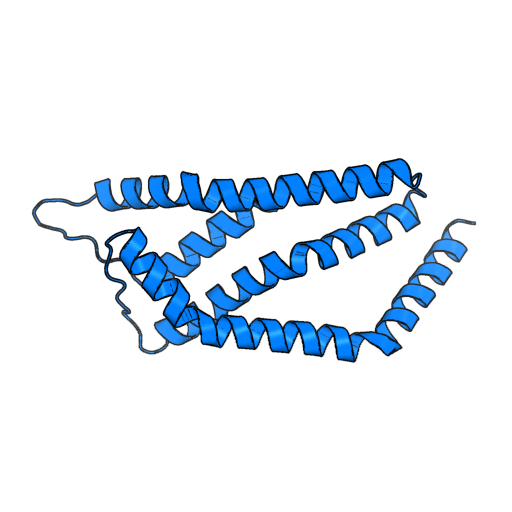 A 1 91 ? -14.078 8.483 17.108 1.00 87.00 91 ASN A N 1
ATOM 775 C CA . ASN A 1 91 ? -15.287 8.121 17.843 1.00 87.00 91 ASN A CA 1
ATOM 776 C C . ASN A 1 91 ? -15.240 8.602 19.294 1.00 87.00 91 ASN A C 1
ATOM 778 O O . ASN A 1 91 ? -16.259 8.968 19.871 1.00 87.00 91 ASN A O 1
ATOM 782 N N . LEU A 1 92 ? -14.049 8.632 19.879 1.00 78.88 92 LEU A N 1
ATOM 783 C CA . LEU A 1 92 ? -13.858 9.080 21.242 1.00 78.88 92 LEU A CA 1
ATOM 784 C C . LEU A 1 92 ? -14.025 10.595 21.428 1.00 78.88 92 LEU A C 1
ATOM 786 O O . LEU A 1 92 ? -14.427 11.043 22.501 1.00 78.88 92 LEU A O 1
ATOM 790 N N . ILE A 1 93 ? -13.705 11.371 20.395 1.00 82.44 93 ILE A N 1
ATOM 791 C CA . ILE A 1 93 ? -13.819 12.833 20.394 1.00 82.44 93 ILE A CA 1
ATOM 792 C C . ILE A 1 93 ? -15.255 13.239 20.044 1.00 82.44 93 ILE A C 1
ATOM 794 O O . ILE A 1 93 ? -15.849 14.073 20.724 1.00 82.44 93 ILE A O 1
ATOM 798 N N . PHE A 1 94 ? -15.821 12.614 19.008 1.00 83.19 94 PHE A N 1
ATOM 799 C CA . PHE A 1 94 ? -17.120 12.975 18.433 1.00 83.19 94 PHE A CA 1
ATOM 800 C C . PHE A 1 94 ? -18.299 12.161 18.978 1.00 83.19 94 PHE A C 1
ATOM 802 O O . PHE A 1 94 ? -19.448 12.478 18.680 1.00 83.19 94 PHE A O 1
ATOM 809 N N . ASN A 1 95 ? -18.042 11.132 19.793 1.00 86.06 95 ASN A N 1
ATOM 810 C CA . ASN A 1 95 ? -19.067 10.312 20.438 1.00 86.06 95 ASN A CA 1
ATOM 811 C C . ASN A 1 95 ? -20.060 9.702 19.411 1.00 86.06 95 ASN A C 1
ATOM 813 O O . ASN A 1 95 ? -21.280 9.763 19.589 1.00 86.06 95 ASN A O 1
ATOM 817 N N . LEU A 1 96 ? -19.534 9.133 18.315 1.00 83.75 96 LEU A N 1
ATOM 818 C CA . LEU A 1 96 ? -20.332 8.641 17.184 1.00 83.75 96 LEU A CA 1
ATOM 819 C C . LEU A 1 96 ? -21.284 7.516 17.618 1.00 83.75 96 LEU A C 1
ATOM 821 O O . LEU A 1 96 ? -20.960 6.649 18.433 1.00 83.75 96 LEU A O 1
ATOM 825 N N . LYS A 1 97 ? -22.480 7.475 17.015 1.00 91.00 97 LYS A N 1
ATOM 826 C CA . LYS A 1 97 ? -23.389 6.334 17.203 1.00 91.00 97 LYS A CA 1
ATOM 827 C C . LYS A 1 97 ? -22.744 5.072 16.620 1.00 91.00 97 LYS A C 1
ATOM 829 O O . LYS A 1 97 ? -22.175 5.114 15.530 1.00 91.00 97 LYS A O 1
ATOM 834 N N . LYS A 1 98 ? -22.937 3.925 17.284 1.00 88.50 98 LYS A N 1
ATOM 835 C CA . LYS A 1 98 ? -22.377 2.620 16.876 1.00 88.50 98 LYS A CA 1
ATOM 836 C C . LYS A 1 98 ? -22.633 2.287 15.397 1.00 88.50 98 LYS A C 1
ATOM 838 O O . LYS A 1 98 ? -21.735 1.796 14.726 1.00 88.50 98 LYS A O 1
ATOM 843 N N . LYS A 1 99 ? -23.828 2.597 14.872 1.00 91.69 99 LYS A N 1
ATOM 844 C CA . LYS A 1 99 ? -24.174 2.387 13.454 1.00 91.69 99 LYS A CA 1
ATOM 845 C C . LYS A 1 99 ? -23.266 3.181 12.508 1.00 91.69 99 LYS A C 1
ATOM 847 O O . LYS A 1 99 ? -22.776 2.619 11.538 1.00 91.69 99 LYS A O 1
ATOM 852 N N . PHE A 1 100 ? -23.016 4.457 12.803 1.00 92.31 100 PHE A N 1
ATOM 853 C CA . PHE A 1 100 ? -22.163 5.308 11.969 1.00 92.31 100 PHE A CA 1
ATOM 854 C C . PHE A 1 100 ? -20.697 4.894 12.042 1.00 92.31 100 PHE A C 1
ATOM 856 O O . PHE A 1 100 ? -20.034 4.876 11.014 1.00 92.31 100 PHE A O 1
ATOM 863 N N . PHE A 1 101 ? -20.217 4.482 13.219 1.00 93.12 101 PHE A N 1
ATOM 864 C CA . PHE A 1 101 ? -18.865 3.943 13.367 1.00 93.12 101 PHE A CA 1
ATOM 865 C C . PHE A 1 101 ? -18.609 2.766 12.414 1.00 93.12 101 PHE A C 1
ATOM 867 O O . PHE A 1 101 ? -17.667 2.801 11.627 1.00 93.12 101 PHE A O 1
ATOM 874 N N . TRP A 1 102 ? -19.481 1.752 12.444 1.00 93.81 102 TRP A N 1
ATOM 875 C CA . TRP A 1 102 ? -19.344 0.580 11.574 1.00 93.81 102 TRP A CA 1
ATOM 876 C C . TRP A 1 102 ? -19.546 0.916 10.100 1.00 93.81 102 TRP A C 1
ATOM 878 O O . TRP A 1 102 ? -18.841 0.373 9.257 1.00 93.81 102 TRP A O 1
ATOM 888 N N . MET A 1 103 ? -20.460 1.837 9.787 1.00 95.25 103 MET A N 1
ATOM 889 C CA . MET A 1 103 ? -20.675 2.291 8.415 1.00 95.25 103 MET A CA 1
ATOM 890 C C . MET A 1 103 ? -19.421 2.961 7.839 1.00 95.25 103 MET A C 1
ATOM 892 O O . MET A 1 103 ? -18.991 2.590 6.754 1.00 95.25 103 MET A O 1
ATOM 896 N N . PHE A 1 104 ? -18.790 3.885 8.572 1.00 95.12 104 PHE A N 1
ATOM 897 C CA . PHE A 1 104 ? -17.546 4.526 8.130 1.00 95.12 104 PHE A CA 1
ATOM 898 C C . PHE A 1 104 ? -16.374 3.553 8.066 1.00 95.12 104 PHE A C 1
ATOM 900 O O . PHE A 1 104 ? -15.579 3.627 7.134 1.00 95.12 104 PHE A O 1
ATOM 907 N N . TYR A 1 105 ? -16.285 2.623 9.019 1.00 95.75 105 TYR A N 1
ATOM 908 C CA . TYR A 1 105 ? -15.251 1.596 9.007 1.00 95.75 105 TYR A CA 1
ATOM 909 C C . TYR A 1 105 ? -15.332 0.719 7.753 1.00 95.75 105 TYR A C 1
ATOM 911 O O . TYR A 1 105 ? -14.344 0.570 7.039 1.00 95.75 105 TYR A O 1
ATOM 919 N N . LEU A 1 106 ? -16.519 0.184 7.456 1.00 96.88 106 LEU A N 1
ATOM 920 C CA . LEU A 1 106 ? -16.735 -0.680 6.296 1.00 96.88 106 LEU A CA 1
ATOM 921 C C . LEU A 1 106 ? -16.593 0.080 4.975 1.00 96.88 106 LEU A C 1
ATOM 923 O O . LEU A 1 106 ? -15.978 -0.442 4.050 1.00 96.88 106 LEU A O 1
ATOM 927 N N . LEU A 1 107 ? -17.114 1.308 4.887 1.00 97.00 107 LEU A N 1
ATOM 928 C CA . LEU A 1 107 ? -16.963 2.135 3.688 1.00 97.00 107 LEU A CA 1
ATOM 929 C C . LEU A 1 107 ? -15.500 2.495 3.432 1.00 97.00 107 LEU A C 1
ATOM 931 O O . LEU A 1 107 ? -15.036 2.318 2.313 1.00 97.00 107 LEU A O 1
ATOM 935 N N . GLY A 1 108 ? -14.761 2.947 4.447 1.00 95.94 108 GLY A N 1
ATOM 936 C CA . GLY A 1 108 ? -13.351 3.305 4.280 1.00 95.94 108 GLY A CA 1
ATOM 937 C C . GLY A 1 108 ? -12.476 2.103 3.925 1.00 95.94 108 GLY A C 1
ATOM 938 O O . GLY A 1 108 ? -11.626 2.207 3.048 1.00 95.94 108 GLY A O 1
ATOM 939 N N . LEU A 1 109 ? -12.740 0.936 4.521 1.00 96.81 109 LEU A N 1
ATOM 940 C CA . LEU A 1 109 ? -12.104 -0.314 4.101 1.00 96.81 109 LEU A CA 1
ATOM 941 C C . LEU A 1 109 ? -12.426 -0.675 2.651 1.00 96.81 109 LEU A C 1
ATOM 943 O O . LEU A 1 109 ? -11.528 -1.040 1.894 1.00 96.81 109 LEU A O 1
ATOM 947 N N . GLY A 1 110 ? -13.703 -0.581 2.275 1.00 97.25 110 GLY A N 1
ATOM 948 C CA . GLY A 1 110 ? -14.158 -0.858 0.920 1.00 97.25 110 GLY A CA 1
ATOM 949 C C . GLY A 1 110 ? -13.480 0.052 -0.097 1.00 97.25 110 GLY A C 1
ATOM 950 O O . GLY A 1 110 ? -12.958 -0.446 -1.088 1.00 97.25 110 GLY A O 1
ATOM 951 N N . LEU A 1 111 ? -13.423 1.359 0.176 1.00 97.19 111 LEU A N 1
ATOM 952 C CA . LEU A 1 111 ? -12.756 2.338 -0.683 1.00 97.19 111 LEU A CA 1
ATOM 953 C C . LEU A 1 111 ? -11.253 2.073 -0.791 1.00 97.19 111 LEU A C 1
ATOM 955 O O . LEU A 1 111 ? -10.740 2.059 -1.905 1.00 97.19 111 LEU A O 1
ATOM 959 N N . PHE A 1 112 ? -10.571 1.796 0.324 1.00 97.69 112 PHE A N 1
ATOM 960 C CA . PHE A 1 112 ? -9.135 1.519 0.310 1.00 97.69 112 PHE A CA 1
ATOM 961 C C . PHE A 1 112 ? -8.799 0.309 -0.561 1.00 97.69 112 PHE A C 1
ATOM 963 O O . PHE A 1 112 ? -7.966 0.388 -1.462 1.00 97.69 112 PHE A O 1
ATOM 970 N N . TYR A 1 113 ? -9.480 -0.820 -0.342 1.00 97.38 113 TYR A N 1
ATOM 971 C CA . TYR A 1 113 ? -9.213 -2.024 -1.126 1.00 97.38 113 TYR A CA 1
ATOM 972 C C . TYR A 1 113 ? -9.698 -1.904 -2.571 1.00 97.38 113 TYR A C 1
ATOM 974 O O . TYR A 1 113 ? -9.025 -2.421 -3.461 1.00 97.38 113 TYR A O 1
ATOM 982 N N . LEU A 1 114 ? -10.798 -1.188 -2.835 1.00 97.81 114 LEU A N 1
ATOM 983 C CA . LEU A 1 114 ? -11.190 -0.843 -4.204 1.00 97.81 114 LEU A CA 1
ATOM 984 C C . LEU A 1 114 ? -10.107 -0.018 -4.898 1.00 97.81 114 LEU A C 1
ATOM 986 O O . LEU A 1 114 ? -9.782 -0.310 -6.045 1.00 97.81 114 LEU A O 1
ATOM 990 N N . GLY A 1 115 ? -9.512 0.950 -4.205 1.00 97.44 115 GLY A N 1
ATOM 991 C CA . GLY A 1 115 ? -8.394 1.746 -4.701 1.00 97.44 115 GLY A CA 1
ATOM 992 C C . GLY A 1 115 ? -7.158 0.904 -5.013 1.00 97.44 115 GLY A C 1
ATOM 993 O O . GLY A 1 115 ? -6.585 1.018 -6.094 1.00 97.44 115 GLY A O 1
ATOM 994 N N . VAL A 1 116 ? -6.791 -0.019 -4.122 1.00 97.00 116 VAL A N 1
ATOM 995 C CA . VAL A 1 116 ? -5.668 -0.953 -4.331 1.00 97.00 116 VAL A CA 1
ATOM 996 C C . VAL A 1 116 ? -5.918 -1.881 -5.525 1.00 97.00 116 VAL A C 1
ATOM 998 O O . VAL A 1 116 ? -5.031 -2.072 -6.359 1.00 97.00 116 VAL A O 1
ATOM 1001 N N . VAL A 1 117 ? -7.128 -2.435 -5.642 1.00 96.81 117 VAL A N 1
ATOM 1002 C CA . VAL A 1 117 ? -7.543 -3.274 -6.780 1.00 96.81 117 VAL A CA 1
ATOM 1003 C C . VAL A 1 117 ? -7.522 -2.460 -8.075 1.00 96.81 117 VAL A C 1
ATOM 1005 O O . VAL A 1 117 ? -6.975 -2.917 -9.077 1.00 96.81 117 VAL A O 1
ATOM 1008 N N . PHE A 1 118 ? -8.047 -1.235 -8.053 1.00 96.56 118 PHE A N 1
ATOM 1009 C CA . PHE A 1 118 ? -8.019 -0.316 -9.187 1.00 96.56 118 PHE A CA 1
ATOM 1010 C C . PHE A 1 118 ? -6.581 -0.005 -9.626 1.00 96.56 118 PHE A C 1
ATOM 1012 O O . PHE A 1 118 ? -6.255 -0.120 -10.809 1.00 96.56 118 PHE A O 1
ATOM 1019 N N . ALA A 1 119 ? -5.693 0.304 -8.680 1.00 95.94 119 ALA A N 1
ATOM 1020 C CA . ALA A 1 119 ? -4.285 0.541 -8.966 1.00 95.94 119 ALA A CA 1
ATOM 1021 C C . ALA A 1 119 ? -3.627 -0.676 -9.621 1.00 95.94 119 ALA A C 1
ATOM 1023 O O . ALA A 1 119 ? -2.927 -0.525 -10.621 1.00 95.94 119 ALA A O 1
ATOM 1024 N N . TYR A 1 120 ? -3.876 -1.876 -9.090 1.00 93.75 120 TYR A N 1
ATOM 1025 C CA . TYR A 1 120 ? -3.258 -3.100 -9.588 1.00 93.75 120 TYR A CA 1
ATOM 1026 C C . TYR A 1 120 ? -3.749 -3.504 -10.982 1.00 93.75 120 TYR A C 1
ATOM 1028 O O . TYR A 1 120 ? -2.935 -3.765 -11.866 1.00 93.75 120 TYR A O 1
ATOM 1036 N N . PHE A 1 121 ? -5.066 -3.551 -11.191 1.00 94.00 121 PHE A N 1
ATOM 1037 C CA . PHE A 1 121 ? -5.650 -4.080 -12.428 1.00 94.00 121 PHE A CA 1
ATOM 1038 C C . PHE A 1 121 ? -5.785 -3.050 -13.544 1.00 94.00 121 PHE A C 1
ATOM 1040 O O . PHE A 1 121 ? -5.884 -3.435 -14.708 1.00 94.00 121 PHE A O 1
ATOM 1047 N N . ILE A 1 122 ? -5.813 -1.760 -13.213 1.00 94.56 122 ILE A N 1
ATOM 1048 C CA . ILE A 1 122 ? -6.050 -0.696 -14.188 1.00 94.56 122 ILE A CA 1
ATOM 1049 C C . ILE A 1 122 ? -4.814 0.193 -14.247 1.00 94.56 122 ILE A C 1
ATOM 1051 O O . ILE A 1 122 ? -4.082 0.167 -15.235 1.00 94.56 122 ILE A O 1
ATOM 1055 N N . THR A 1 123 ? -4.504 0.938 -13.192 1.00 94.50 123 THR A N 1
ATOM 1056 C CA . THR A 1 123 ? -3.483 1.989 -13.299 1.00 94.50 123 THR A CA 1
ATOM 1057 C C . THR A 1 123 ? -2.088 1.458 -13.643 1.00 94.50 123 THR A C 1
ATOM 1059 O O . THR A 1 123 ? -1.430 2.012 -14.523 1.00 94.50 123 THR A O 1
ATOM 1062 N N . LEU A 1 124 ? -1.643 0.364 -13.016 1.00 92.88 124 LEU A N 1
ATOM 1063 C CA . LEU A 1 124 ? -0.338 -0.241 -13.298 1.00 92.88 124 LEU A CA 1
ATOM 1064 C C . LEU A 1 124 ? -0.186 -0.737 -14.743 1.00 92.88 124 LEU A C 1
ATOM 1066 O O . LEU A 1 124 ? 0.776 -0.316 -15.388 1.00 92.88 124 LEU A O 1
ATOM 1070 N N . PRO A 1 125 ? -1.074 -1.584 -15.301 1.00 91.69 125 PRO A N 1
ATOM 1071 C CA . PRO A 1 125 ? -0.914 -2.047 -16.676 1.00 91.69 125 PRO A CA 1
ATOM 1072 C C . PRO A 1 125 ? -0.996 -0.907 -17.692 1.00 91.69 125 PRO A C 1
ATOM 1074 O O . PRO A 1 125 ? -0.216 -0.904 -18.646 1.00 91.69 125 PRO A O 1
ATOM 1077 N N . TYR A 1 126 ? -1.878 0.079 -17.493 1.00 92.75 126 TYR A N 1
ATOM 1078 C CA . TYR A 1 126 ? -1.918 1.262 -18.360 1.00 92.75 126 TYR A CA 1
ATOM 1079 C C . TYR A 1 126 ? -0.631 2.086 -18.250 1.00 92.75 126 TYR A C 1
ATOM 1081 O O . TYR A 1 126 ? -0.061 2.463 -19.272 1.00 92.75 126 TYR A O 1
ATOM 1089 N N . GLY A 1 127 ? -0.130 2.303 -17.033 1.00 91.50 127 GLY A N 1
ATOM 1090 C CA . GLY A 1 127 ? 1.110 3.031 -16.790 1.00 91.50 127 GLY A CA 1
ATOM 1091 C C . GLY A 1 127 ? 2.336 2.343 -17.395 1.00 91.50 127 GLY A C 1
ATOM 1092 O O . GLY A 1 127 ? 3.136 2.992 -18.062 1.00 91.50 127 GLY A O 1
ATOM 1093 N N . ILE A 1 128 ? 2.452 1.021 -17.255 1.00 90.38 128 ILE A N 1
ATOM 1094 C CA . ILE A 1 128 ? 3.541 0.243 -17.864 1.00 90.38 128 ILE A CA 1
ATOM 1095 C C . ILE A 1 128 ? 3.450 0.301 -19.393 1.00 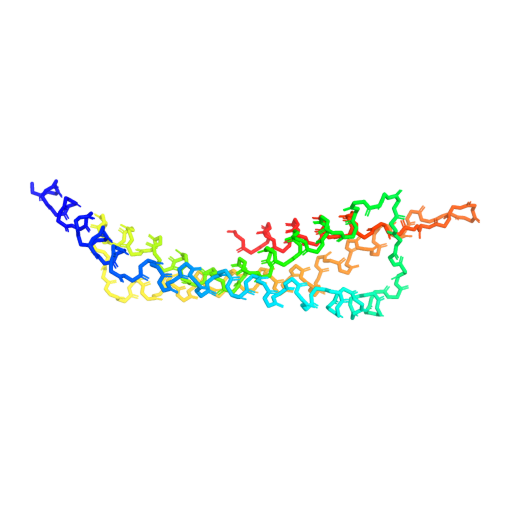90.38 128 ILE A C 1
ATOM 1097 O O . ILE A 1 128 ? 4.455 0.561 -20.048 1.00 90.38 128 ILE A O 1
ATOM 1101 N N . ARG A 1 129 ? 2.259 0.124 -19.980 1.00 89.56 129 ARG A N 1
ATOM 1102 C CA . ARG A 1 129 ? 2.065 0.236 -21.439 1.00 89.56 129 ARG A CA 1
ATOM 1103 C C . ARG A 1 129 ? 2.417 1.626 -21.961 1.00 89.56 129 ARG A C 1
ATOM 1105 O O . ARG A 1 129 ? 3.058 1.732 -23.001 1.00 89.56 129 ARG A O 1
ATOM 1112 N N . PHE A 1 130 ? 2.035 2.672 -21.232 1.00 90.19 130 PHE A N 1
ATOM 1113 C CA . PHE A 1 130 ? 2.399 4.048 -21.551 1.00 90.19 130 PHE A CA 1
ATOM 1114 C C . PHE A 1 130 ? 3.920 4.246 -21.523 1.00 90.19 130 PHE A C 1
ATOM 1116 O O . PHE A 1 130 ? 4.482 4.757 -22.486 1.00 90.19 130 PHE A O 1
ATOM 1123 N N . LEU A 1 131 ? 4.610 3.766 -20.485 1.00 88.06 131 LEU A N 1
ATOM 1124 C CA . LEU A 1 131 ? 6.072 3.854 -20.403 1.00 88.06 131 LEU A CA 1
ATOM 1125 C C . LEU A 1 131 ? 6.769 3.066 -21.524 1.00 88.06 131 LEU A C 1
ATOM 1127 O O . LEU A 1 131 ? 7.733 3.546 -22.114 1.00 88.06 131 LEU A O 1
ATOM 1131 N N . LEU A 1 132 ? 6.254 1.886 -21.869 1.00 86.81 132 LEU A N 1
ATOM 1132 C CA . LEU A 1 132 ? 6.773 1.077 -22.973 1.00 86.81 132 LEU A CA 1
ATOM 1133 C C . LEU A 1 132 ? 6.478 1.685 -24.351 1.00 86.81 132 LEU A C 1
ATOM 1135 O O . LEU A 1 132 ? 7.167 1.343 -25.308 1.00 86.81 132 LEU A O 1
ATOM 1139 N N . SER A 1 133 ? 5.495 2.583 -24.472 1.00 87.38 133 SER A N 1
ATOM 1140 C CA . SER A 1 133 ? 5.165 3.255 -25.738 1.00 87.38 133 SER A CA 1
ATOM 1141 C C . SER A 1 133 ? 6.261 4.214 -26.220 1.00 87.38 133 SER A C 1
ATOM 1143 O O . SER A 1 133 ? 6.347 4.479 -27.413 1.00 87.38 133 SER A O 1
ATOM 1145 N N . PHE A 1 134 ? 7.153 4.655 -25.324 1.00 85.62 134 PHE A N 1
ATOM 1146 C CA . PHE A 1 134 ? 8.318 5.481 -25.663 1.00 85.62 134 PHE A CA 1
ATOM 1147 C C . PHE A 1 134 ? 9.470 4.694 -26.314 1.00 85.62 134 PHE A C 1
ATOM 1149 O O . PHE A 1 134 ? 10.486 5.287 -26.684 1.00 85.62 134 PHE A O 1
ATOM 1156 N N . ARG A 1 135 ? 9.346 3.366 -26.461 1.00 82.88 135 ARG A N 1
ATOM 1157 C CA . ARG A 1 135 ? 10.334 2.547 -27.181 1.00 82.88 135 ARG A CA 1
ATOM 1158 C C . ARG A 1 135 ? 10.495 3.040 -28.622 1.00 82.88 135 ARG A C 1
ATOM 1160 O O . ARG A 1 135 ? 9.519 3.355 -29.294 1.00 82.88 135 ARG A O 1
ATOM 1167 N N . THR A 1 136 ? 11.727 3.054 -29.115 1.00 82.44 136 THR A N 1
ATOM 1168 C CA . THR A 1 136 ? 12.065 3.417 -30.504 1.00 82.44 136 THR A CA 1
ATOM 1169 C C . THR A 1 136 ? 12.940 2.309 -31.093 1.00 82.44 136 THR A C 1
ATOM 1171 O O . THR A 1 136 ? 13.521 1.536 -30.339 1.00 82.44 136 THR A O 1
ATOM 1174 N N . GLU A 1 137 ? 13.087 2.223 -32.417 1.00 76.12 137 GLU A N 1
ATOM 1175 C CA . GLU A 1 137 ? 13.890 1.186 -33.101 1.00 76.12 137 GLU A CA 1
ATOM 1176 C C . GLU A 1 137 ? 15.339 1.052 -32.594 1.00 76.12 137 GLU A C 1
ATOM 1178 O O . GLU A 1 137 ? 15.941 -0.007 -32.727 1.00 76.12 137 GLU A O 1
ATOM 1183 N N . LYS A 1 138 ? 15.904 2.110 -31.996 1.00 78.69 138 LYS A N 1
ATOM 1184 C CA . LYS A 1 138 ? 17.275 2.130 -31.457 1.00 78.69 138 LYS A CA 1
ATOM 1185 C C . LYS A 1 138 ? 17.360 2.011 -29.930 1.00 78.69 138 LYS A C 1
ATOM 1187 O O . LYS A 1 138 ? 18.466 1.929 -29.407 1.00 78.69 138 LYS A O 1
ATOM 1192 N N . ILE A 1 139 ? 16.235 2.071 -29.211 1.00 74.88 139 ILE A N 1
ATOM 1193 C CA . ILE A 1 139 ? 16.210 2.141 -27.742 1.00 74.88 139 ILE A CA 1
ATOM 1194 C C . ILE A 1 139 ? 15.217 1.114 -27.209 1.00 74.88 139 ILE A C 1
ATOM 1196 O O . ILE A 1 139 ? 13.999 1.304 -27.281 1.00 74.88 139 ILE A O 1
ATOM 1200 N N . GLU A 1 140 ? 15.759 0.042 -26.638 1.00 78.19 140 GLU A N 1
ATOM 1201 C CA . GLU A 1 140 ? 14.979 -0.968 -25.934 1.00 78.19 140 GLU A CA 1
ATOM 1202 C C . GLU A 1 140 ? 14.779 -0.565 -24.464 1.00 78.19 140 GLU A C 1
ATOM 1204 O O . GLU A 1 140 ? 15.754 -0.270 -23.767 1.00 78.19 140 GLU A O 1
ATOM 1209 N N . PRO A 1 141 ? 13.533 -0.535 -23.962 1.00 79.38 141 PRO A N 1
ATOM 1210 C CA . PRO A 1 141 ? 13.271 -0.203 -22.571 1.00 79.38 141 PRO A CA 1
ATOM 1211 C C . PRO A 1 141 ? 13.647 -1.372 -21.653 1.00 79.38 141 PRO A C 1
ATOM 1213 O O . PRO A 1 141 ? 13.109 -2.472 -21.767 1.00 79.38 141 PRO A O 1
ATOM 1216 N N . SER A 1 142 ? 14.524 -1.113 -20.686 1.00 83.56 142 SER A N 1
ATOM 1217 C CA . SER A 1 142 ? 14.834 -2.022 -19.583 1.00 83.56 142 SER A CA 1
ATOM 1218 C C . SER A 1 142 ? 14.258 -1.482 -18.274 1.00 83.56 142 SER A C 1
ATOM 1220 O O . SER A 1 142 ? 14.535 -0.355 -17.856 1.00 83.56 142 SER A O 1
ATOM 1222 N N . ILE A 1 143 ? 13.442 -2.289 -17.596 1.00 88.00 143 ILE A N 1
ATOM 1223 C CA . ILE A 1 143 ? 12.798 -1.880 -16.346 1.00 88.00 143 ILE A CA 1
ATOM 1224 C C . ILE A 1 143 ? 13.693 -2.275 -15.174 1.00 88.00 143 ILE A C 1
ATOM 1226 O O . ILE A 1 143 ? 13.932 -3.460 -14.935 1.00 88.00 143 ILE A O 1
ATOM 1230 N N . SER A 1 144 ? 14.170 -1.282 -14.420 1.00 92.69 144 SER A N 1
ATOM 1231 C CA . SER A 1 144 ? 14.887 -1.568 -13.178 1.00 92.69 144 SER A CA 1
ATOM 1232 C C . SER A 1 144 ? 13.936 -2.078 -12.100 1.00 92.69 144 SER A C 1
ATOM 1234 O O . SER A 1 144 ? 12.814 -1.582 -11.954 1.00 92.69 144 SER A O 1
ATOM 1236 N N . LEU A 1 145 ? 14.405 -3.043 -11.314 1.00 93.19 145 LEU A N 1
ATOM 1237 C CA . LEU A 1 145 ? 13.657 -3.611 -10.199 1.00 93.19 145 LEU A CA 1
ATOM 1238 C C . LEU A 1 145 ? 13.278 -2.536 -9.170 1.00 93.19 145 LEU A C 1
ATOM 1240 O O . LEU A 1 145 ? 12.123 -2.465 -8.747 1.00 93.19 145 LEU A O 1
ATOM 1244 N N . GLY A 1 146 ? 14.223 -1.666 -8.807 1.00 93.12 146 GLY A N 1
ATOM 1245 C CA . GLY A 1 146 ? 13.982 -0.593 -7.847 1.00 93.12 146 GLY A CA 1
ATOM 1246 C C . GLY A 1 146 ? 12.984 0.437 -8.359 1.00 93.12 146 GLY A C 1
ATOM 1247 O O . GLY A 1 146 ? 12.086 0.850 -7.620 1.00 93.12 146 GLY A O 1
ATOM 1248 N N . HIS A 1 147 ? 13.090 0.823 -9.632 1.00 93.31 147 HIS A N 1
ATOM 1249 C CA . HIS A 1 147 ? 12.140 1.743 -10.251 1.00 93.31 147 HIS A CA 1
ATOM 1250 C C . HIS A 1 147 ? 10.743 1.132 -10.362 1.00 93.31 147 HIS A C 1
ATOM 1252 O O . HIS A 1 147 ? 9.771 1.810 -10.027 1.00 93.31 147 HIS A O 1
ATOM 1258 N N . PHE A 1 148 ? 10.635 -0.146 -10.734 1.00 93.12 148 PHE A N 1
ATOM 1259 C CA . PHE A 1 148 ? 9.359 -0.857 -10.748 1.00 93.12 148 PHE A CA 1
ATOM 1260 C C . PHE A 1 148 ? 8.718 -0.900 -9.360 1.00 93.12 148 PHE A C 1
ATOM 1262 O O . PHE A 1 148 ? 7.548 -0.553 -9.221 1.00 93.12 148 PHE A O 1
ATOM 1269 N N . VAL A 1 149 ? 9.473 -1.268 -8.319 1.00 95.06 149 VAL A N 1
ATOM 1270 C CA . VAL A 1 149 ? 8.940 -1.313 -6.949 1.00 95.06 149 VAL A CA 1
ATOM 1271 C C . VAL A 1 149 ? 8.510 0.071 -6.475 1.00 95.06 149 VAL A C 1
ATOM 1273 O O . VAL A 1 149 ? 7.456 0.184 -5.852 1.00 95.06 149 VAL A O 1
ATOM 1276 N N . ASN A 1 150 ? 9.265 1.130 -6.777 1.00 95.00 150 ASN A N 1
ATOM 1277 C CA . ASN A 1 150 ? 8.862 2.496 -6.427 1.00 95.00 150 ASN A CA 1
ATOM 1278 C C . ASN A 1 150 ? 7.566 2.900 -7.149 1.00 95.00 150 ASN A C 1
ATOM 1280 O O . ASN A 1 150 ? 6.661 3.435 -6.514 1.00 95.00 150 ASN A O 1
ATOM 1284 N N . PHE A 1 151 ? 7.465 2.605 -8.448 1.00 94.31 151 PHE A N 1
ATOM 1285 C CA . PHE A 1 151 ? 6.268 2.850 -9.251 1.00 94.31 151 PHE A CA 1
ATOM 1286 C C . PHE A 1 151 ? 5.063 2.097 -8.672 1.00 94.31 151 PHE A C 1
ATOM 1288 O O . PHE A 1 151 ? 4.056 2.711 -8.330 1.00 94.31 151 PHE A O 1
ATOM 1295 N N . PHE A 1 152 ? 5.203 0.788 -8.451 1.00 94.31 152 PHE A N 1
ATOM 1296 C CA . PHE A 1 152 ? 4.194 -0.057 -7.813 1.00 94.31 152 PHE A CA 1
ATOM 1297 C C . PHE A 1 152 ? 3.736 0.505 -6.465 1.00 94.31 152 PHE A C 1
ATOM 1299 O O . PHE A 1 152 ? 2.543 0.695 -6.236 1.00 94.31 152 PHE A O 1
ATOM 1306 N N . SER A 1 153 ? 4.696 0.803 -5.590 1.00 95.19 153 SER A N 1
ATOM 1307 C CA . SER A 1 153 ? 4.445 1.293 -4.234 1.00 95.19 153 SER A CA 1
ATOM 1308 C C . SER A 1 153 ? 3.679 2.610 -4.250 1.00 95.19 153 SER A C 1
ATOM 1310 O O . SER A 1 153 ? 2.718 2.768 -3.502 1.00 95.19 153 SER A O 1
ATOM 1312 N N . PHE A 1 154 ? 4.081 3.534 -5.125 1.00 95.06 154 PHE A N 1
ATOM 1313 C CA . PHE A 1 154 ? 3.421 4.822 -5.279 1.00 95.06 154 PHE A CA 1
ATOM 1314 C C . PHE A 1 154 ? 1.955 4.649 -5.679 1.00 95.06 154 PHE A C 1
ATOM 1316 O O . PHE A 1 154 ? 1.085 5.169 -4.990 1.00 95.06 154 PHE A O 1
ATOM 1323 N N . PHE A 1 155 ? 1.666 3.875 -6.729 1.00 94.94 155 PHE A N 1
ATOM 1324 C CA . PHE A 1 155 ? 0.290 3.685 -7.198 1.00 94.94 155 PHE A CA 1
ATOM 1325 C C . PHE A 1 155 ? -0.593 2.980 -6.172 1.00 94.94 155 PHE A C 1
ATOM 1327 O O . PHE A 1 155 ? -1.704 3.426 -5.904 1.00 94.94 155 PHE A O 1
ATOM 1334 N N . VAL A 1 156 ? -0.100 1.904 -5.566 1.00 94.88 156 VAL A N 1
ATOM 1335 C CA . VAL A 1 156 ? -0.871 1.130 -4.589 1.00 94.88 156 VAL A CA 1
ATOM 1336 C C . VAL A 1 156 ? -1.217 1.964 -3.355 1.00 94.88 156 VAL A C 1
ATOM 1338 O O . VAL A 1 156 ? -2.352 1.914 -2.886 1.00 94.88 156 VAL A O 1
ATOM 1341 N N . ILE A 1 157 ? -0.266 2.750 -2.845 1.00 94.31 157 ILE A N 1
ATOM 1342 C CA . ILE A 1 157 ? -0.500 3.597 -1.672 1.00 94.31 157 ILE A CA 1
ATOM 1343 C C . ILE A 1 157 ? -1.371 4.803 -2.037 1.00 94.31 157 ILE A C 1
ATOM 1345 O O . ILE A 1 157 ? -2.312 5.096 -1.308 1.00 94.31 157 ILE A O 1
ATOM 1349 N N . ALA A 1 158 ? -1.083 5.485 -3.150 1.00 95.12 158 ALA A N 1
ATOM 1350 C CA . ALA A 1 158 ? -1.770 6.719 -3.533 1.00 95.12 158 ALA A CA 1
ATOM 1351 C C . ALA A 1 158 ? -3.243 6.513 -3.899 1.00 95.12 158 ALA A C 1
ATOM 1353 O O . ALA A 1 158 ? -4.043 7.411 -3.685 1.00 95.12 158 ALA A O 1
ATOM 1354 N N . PHE A 1 159 ? -3.599 5.361 -4.472 1.00 94.94 159 PHE A N 1
ATOM 1355 C CA . PHE A 1 159 ? -4.998 5.045 -4.769 1.00 94.94 159 PHE A CA 1
ATOM 1356 C C . PHE A 1 159 ? -5.721 4.391 -3.594 1.00 94.94 159 PHE A C 1
ATOM 1358 O O . PHE A 1 159 ? -6.945 4.461 -3.534 1.00 94.94 159 PHE A O 1
ATOM 1365 N N . GLY A 1 160 ? -4.995 3.715 -2.700 1.00 91.88 160 GLY A N 1
ATOM 1366 C CA . GLY A 1 160 ? -5.587 3.118 -1.508 1.00 91.88 160 GLY A CA 1
ATOM 1367 C C . GLY A 1 160 ? -5.979 4.162 -0.461 1.00 91.88 160 GLY A C 1
ATOM 1368 O O . GLY A 1 160 ? -7.086 4.098 0.068 1.00 91.88 160 GLY A O 1
ATOM 1369 N N . LEU A 1 161 ? -5.073 5.089 -0.133 1.00 90.81 161 LEU A N 1
ATOM 1370 C CA . LEU A 1 161 ? -5.276 6.118 0.900 1.00 90.81 161 LEU A CA 1
ATOM 1371 C C . LEU A 1 161 ? -6.173 7.268 0.430 1.00 90.81 161 LEU A C 1
ATOM 1373 O O . LEU A 1 161 ? -6.996 7.705 1.268 1.00 90.81 161 LEU A O 1
#

Sequence (161 aa):
MYTKKIAQSLKYLLTFWKKKSFLILFFFISLYIGFFLASPYILNFLQHTYQQKFVFYSLSEPITSFLKFSLVLTVLVIFPFIFYLILNALNLIFNLKKKFFWMFYLLGLGLFYLGVVFAYFITLPYGIRFLLSFRTEKIEPSISLGHFVNFFSFFVIAFGL

Secondary structure (DSSP, 8-state):
-HHHHHHHHHHHHHHHHHHHHHHHHHHHHHHHHHHHHHHHHHHHHHHHHHT--EE-SSTTHHHHHHHHHHHHHHHHHHHHHHHHHHHHHHHHHH---HHHHHHHHHHHHHHHHHHHHHIIIIIHHHHHHHHHHT-BTTB---EEHHHHHHHHHHHHHHHH-

pLDDT: mean 88.23, std 10.07, range [54.53, 97.81]